Protein AF-A0A7C7VRU9-F1 (afdb_monomer_lite)

Structure (mmCIF, N/CA/C/O backbone):
data_AF-A0A7C7VRU9-F1
#
_entry.id   AF-A0A7C7VRU9-F1
#
loop_
_atom_site.group_PDB
_atom_site.id
_atom_site.type_symbol
_atom_site.label_atom_id
_atom_site.label_alt_id
_atom_site.label_comp_id
_atom_site.label_asym_id
_atom_site.label_entity_id
_atom_site.label_seq_id
_atom_site.pdbx_PDB_ins_code
_atom_site.Cartn_x
_atom_site.Cartn_y
_atom_site.Cartn_z
_atom_site.occupancy
_atom_site.B_iso_or_equiv
_atom_site.auth_seq_id
_atom_site.auth_comp_id
_atom_site.auth_asym_id
_atom_site.auth_atom_id
_atom_site.pdbx_PDB_model_num
ATOM 1 N N . MET A 1 1 ? 1.997 -16.469 -6.033 1.00 43.03 1 MET A N 1
ATOM 2 C CA . MET A 1 1 ? 1.127 -15.786 -5.042 1.00 43.03 1 MET A CA 1
ATOM 3 C C . MET A 1 1 ? 0.640 -16.697 -3.895 1.00 43.03 1 MET A C 1
ATOM 5 O O . MET A 1 1 ? -0.296 -16.338 -3.197 1.00 43.03 1 MET A O 1
ATOM 9 N N . VAL A 1 2 ? 1.304 -17.831 -3.609 1.00 40.41 2 VAL A N 1
ATOM 10 C CA . VAL A 1 2 ? 0.955 -18.691 -2.451 1.00 40.41 2 VAL A CA 1
ATOM 11 C C . VAL A 1 2 ? 1.493 -18.125 -1.126 1.00 40.41 2 VAL A C 1
ATOM 13 O O . VAL A 1 2 ? 0.815 -18.224 -0.110 1.00 40.41 2 VAL A O 1
ATOM 16 N N . LEU A 1 3 ? 2.670 -17.485 -1.147 1.00 40.22 3 LEU A N 1
ATOM 17 C CA . LEU A 1 3 ? 3.374 -17.035 0.063 1.00 40.22 3 LEU A CA 1
ATOM 18 C C . LEU A 1 3 ? 2.806 -15.748 0.689 1.00 40.22 3 LEU A C 1
ATOM 20 O O . LEU A 1 3 ? 2.708 -15.676 1.908 1.00 40.22 3 LEU A O 1
ATOM 24 N N . ILE A 1 4 ? 2.384 -14.762 -0.115 1.00 52.53 4 ILE A N 1
ATOM 25 C CA . ILE A 1 4 ? 1.829 -13.495 0.405 1.00 52.53 4 ILE A CA 1
ATOM 26 C C . ILE A 1 4 ? 0.311 -13.602 0.614 1.00 52.53 4 ILE A C 1
ATOM 28 O O . ILE A 1 4 ? -0.182 -13.222 1.668 1.00 52.53 4 ILE A O 1
ATOM 32 N N . GLY A 1 5 ? -0.433 -14.189 -0.332 1.00 51.94 5 GLY A N 1
ATOM 33 C CA . GLY A 1 5 ? -1.902 -14.201 -0.297 1.00 51.94 5 GLY A CA 1
ATOM 34 C C . GLY A 1 5 ? -2.500 -14.983 0.877 1.00 51.94 5 GLY A C 1
ATOM 35 O O . GLY A 1 5 ? -3.316 -14.442 1.613 1.00 51.94 5 GLY A O 1
ATOM 36 N N . LYS A 1 6 ? -2.068 -16.233 1.103 1.00 54.09 6 LYS A N 1
ATOM 37 C CA . LYS A 1 6 ? -2.674 -17.096 2.139 1.00 54.09 6 LYS A CA 1
ATOM 38 C C . LYS A 1 6 ? -2.261 -16.713 3.564 1.00 54.09 6 LYS A C 1
ATOM 40 O O . LYS A 1 6 ? -3.074 -16.781 4.483 1.00 54.09 6 LYS A O 1
ATOM 45 N N . GLY A 1 7 ? -1.004 -16.303 3.747 1.00 55.75 7 GLY A N 1
ATOM 46 C CA . GLY A 1 7 ? -0.493 -15.842 5.040 1.00 55.75 7 GLY A CA 1
ATOM 47 C C . GLY A 1 7 ? -1.096 -14.499 5.450 1.00 55.75 7 GLY A C 1
ATOM 48 O O . GLY A 1 7 ? -1.554 -14.356 6.584 1.00 55.75 7 GLY A O 1
ATOM 49 N N . ALA A 1 8 ? -1.168 -13.544 4.514 1.00 59.84 8 ALA A N 1
ATOM 50 C CA . ALA A 1 8 ? -1.798 -12.251 4.758 1.00 59.84 8 ALA A CA 1
ATOM 51 C C . ALA A 1 8 ? -3.292 -12.406 5.050 1.00 59.84 8 ALA A C 1
ATOM 53 O O . ALA A 1 8 ? -3.761 -11.842 6.029 1.00 59.84 8 ALA A O 1
ATOM 54 N N . GLU A 1 9 ? -4.024 -13.235 4.298 1.00 64.38 9 GLU A N 1
ATOM 55 C CA . GLU A 1 9 ? -5.459 -13.440 4.526 1.00 64.38 9 GLU A CA 1
ATOM 56 C C . GLU A 1 9 ? -5.757 -13.955 5.947 1.00 64.38 9 GLU A C 1
ATOM 58 O O . GLU A 1 9 ? -6.651 -13.446 6.625 1.00 64.38 9 GLU A O 1
ATOM 63 N N . ALA A 1 10 ? -4.986 -14.930 6.442 1.00 68.00 10 ALA A N 1
ATOM 64 C CA . ALA A 1 10 ? -5.165 -15.461 7.794 1.00 68.00 10 ALA A CA 1
ATOM 65 C C . ALA A 1 10 ? -4.882 -14.406 8.880 1.00 68.00 10 ALA A C 1
ATOM 67 O O . ALA A 1 10 ? -5.615 -14.318 9.872 1.00 68.00 10 ALA A O 1
ATOM 68 N N . VAL A 1 11 ? -3.841 -13.589 8.692 1.00 68.38 11 VAL A N 1
ATOM 69 C CA . VAL A 1 11 ? -3.480 -12.498 9.611 1.00 68.38 11 VAL A CA 1
ATOM 70 C C . VAL A 1 11 ? -4.530 -11.388 9.575 1.00 68.38 11 VAL A C 1
ATOM 72 O O . VAL A 1 11 ? -5.006 -10.968 10.631 1.00 68.38 11 VAL A O 1
ATOM 75 N N . THR A 1 12 ? -4.957 -10.968 8.385 1.00 67.44 12 THR A N 1
ATOM 76 C CA . THR A 1 12 ? -5.996 -9.954 8.185 1.00 67.44 12 THR A CA 1
ATOM 77 C C . THR A 1 12 ? -7.319 -10.397 8.801 1.00 67.44 12 THR A C 1
ATOM 79 O O . THR A 1 12 ? -7.925 -9.636 9.552 1.00 67.44 12 THR A O 1
ATOM 82 N N . ARG A 1 13 ? -7.733 -11.654 8.598 1.00 72.88 13 ARG A N 1
ATOM 83 C CA . ARG A 1 13 ? -8.958 -12.210 9.194 1.00 72.88 13 ARG A CA 1
ATOM 84 C C . ARG A 1 13 ? -8.913 -12.189 10.723 1.00 72.88 13 ARG A C 1
ATOM 86 O O . ARG A 1 13 ? -9.888 -11.795 11.362 1.00 72.88 13 ARG A O 1
ATOM 93 N N . ARG A 1 14 ? -7.782 -12.577 11.326 1.00 76.19 14 ARG A N 1
ATOM 94 C CA . ARG A 1 14 ? -7.594 -12.512 12.788 1.00 76.19 14 ARG A CA 1
ATOM 95 C C . ARG A 1 14 ? -7.653 -11.077 13.303 1.00 76.19 14 ARG A C 1
ATOM 97 O O . ARG A 1 14 ? -8.325 -10.827 14.301 1.00 76.19 14 ARG A O 1
ATOM 104 N N . GLN A 1 15 ? -6.984 -10.139 12.633 1.00 73.62 15 GLN A N 1
ATOM 105 C CA . GLN A 1 15 ? -7.025 -8.731 13.029 1.00 73.62 15 GLN A CA 1
ATOM 106 C C . GLN A 1 15 ? -8.435 -8.141 12.909 1.00 73.62 15 GLN A C 1
ATOM 108 O O . GLN A 1 15 ? -8.871 -7.444 13.821 1.00 73.62 15 GLN A O 1
ATOM 113 N N . TYR A 1 16 ? -9.176 -8.481 11.853 1.00 74.62 16 TYR A N 1
ATOM 114 C CA . TYR A 1 16 ? -10.543 -8.008 11.636 1.00 74.62 16 TYR A CA 1
ATOM 115 C C . TYR A 1 16 ? -11.521 -8.504 12.713 1.00 74.62 16 TYR A C 1
ATOM 117 O O . TYR A 1 16 ? -12.339 -7.735 13.221 1.00 74.62 16 TYR A O 1
ATOM 125 N N . LEU A 1 17 ? -11.417 -9.778 13.113 1.00 80.06 17 LEU A N 1
ATOM 126 C CA . LEU A 1 17 ? -12.222 -10.340 14.205 1.00 80.06 17 LEU A CA 1
ATOM 127 C C . LEU A 1 17 ? -11.911 -9.670 15.548 1.00 80.06 17 LEU A C 1
ATOM 129 O O . LEU A 1 17 ? -12.830 -9.321 16.288 1.00 80.06 17 LEU A O 1
ATOM 133 N N . THR A 1 18 ? -10.628 -9.459 15.850 1.00 82.19 18 THR A N 1
ATOM 134 C CA . THR A 1 18 ? -10.196 -8.755 17.065 1.00 82.19 18 THR A CA 1
ATOM 135 C C . THR A 1 18 ? -10.702 -7.316 17.081 1.00 82.19 18 THR A C 1
ATOM 137 O O . THR A 1 18 ? -11.241 -6.873 18.094 1.00 82.19 18 THR A O 1
ATOM 140 N N . LEU A 1 19 ? -10.593 -6.604 15.955 1.00 83.00 19 LEU A N 1
ATOM 141 C CA . LEU A 1 19 ? -11.093 -5.239 15.824 1.00 83.00 19 LEU A CA 1
ATOM 142 C C . LEU A 1 19 ? -12.615 -5.184 16.002 1.00 83.00 19 LEU A C 1
ATOM 144 O O . LEU A 1 19 ? -13.085 -4.378 16.791 1.00 83.00 19 LEU A O 1
ATOM 148 N N . SER A 1 20 ? -13.368 -6.094 15.368 1.00 82.31 20 SER A N 1
ATOM 149 C CA . SER A 1 20 ? -14.833 -6.172 15.510 1.00 82.31 20 SER A CA 1
ATOM 150 C C . SER A 1 20 ? -15.263 -6.350 16.974 1.00 82.31 20 SER A C 1
ATOM 152 O O . SER A 1 20 ? -16.180 -5.677 17.436 1.00 82.31 20 SER A O 1
ATOM 154 N N . ARG A 1 21 ? -14.584 -7.232 17.725 1.00 85.88 21 ARG A N 1
ATOM 155 C CA . ARG A 1 21 ? -14.871 -7.460 19.154 1.00 85.88 21 ARG A CA 1
ATOM 156 C C . ARG A 1 21 ? -14.541 -6.238 20.010 1.00 85.88 21 ARG A C 1
ATOM 158 O O . ARG A 1 21 ? -15.320 -5.887 20.890 1.00 85.88 21 ARG A O 1
ATOM 165 N N . LEU A 1 22 ? -13.410 -5.583 19.744 1.00 85.81 22 LEU A N 1
ATOM 166 C CA . LEU A 1 22 ? -13.027 -4.357 20.445 1.00 85.81 22 LEU A CA 1
ATOM 167 C C . LEU A 1 22 ? -13.984 -3.199 20.129 1.00 85.81 22 LEU A C 1
ATOM 169 O O . LEU A 1 22 ? -14.326 -2.458 21.043 1.00 85.81 22 LEU A O 1
ATOM 173 N N . SER A 1 23 ? -14.453 -3.069 18.882 1.00 84.69 23 SER A N 1
ATOM 174 C CA . SER A 1 23 ? -15.465 -2.080 18.488 1.00 84.69 23 SER A CA 1
ATOM 175 C C . SER A 1 23 ? -16.787 -2.292 19.218 1.00 84.69 23 SER A C 1
ATOM 177 O O . SER A 1 23 ? -17.360 -1.319 19.696 1.00 84.69 23 SER A O 1
ATOM 179 N N . ALA A 1 24 ? -17.251 -3.541 19.333 1.00 87.69 24 ALA A N 1
ATOM 180 C CA . ALA A 1 24 ? -18.468 -3.866 20.076 1.00 87.69 24 ALA A CA 1
ATOM 181 C C . ALA A 1 24 ? -18.321 -3.502 21.560 1.00 87.69 24 ALA A C 1
ATOM 183 O O . ALA A 1 24 ? -19.103 -2.715 22.078 1.00 87.69 24 ALA A O 1
ATOM 184 N N . HIS A 1 25 ? -17.243 -3.954 22.209 1.00 86.19 25 HIS A N 1
ATOM 185 C CA . HIS A 1 25 ? -16.979 -3.615 23.610 1.00 86.19 25 HIS A CA 1
ATOM 186 C C . HIS A 1 25 ? -16.851 -2.100 23.832 1.00 86.19 25 HIS A C 1
ATOM 188 O O . HIS A 1 25 ? -17.295 -1.567 24.849 1.00 86.19 25 HIS A O 1
ATOM 194 N N . PHE A 1 26 ? -16.220 -1.382 22.902 1.00 84.69 26 PHE A N 1
ATOM 195 C CA . PHE A 1 26 ? -16.117 0.072 22.964 1.00 84.69 26 PHE A CA 1
ATOM 196 C C . PHE A 1 26 ? -17.490 0.747 22.827 1.00 84.69 26 PHE A C 1
ATOM 198 O O . PHE A 1 26 ? -17.792 1.654 23.599 1.00 84.69 26 PHE A O 1
ATOM 205 N N . LEU A 1 27 ? -18.340 0.278 21.908 1.00 87.31 27 LEU A N 1
ATOM 206 C CA . LEU A 1 27 ? -19.708 0.771 21.747 1.00 87.31 27 LEU A CA 1
ATOM 207 C C . LEU A 1 27 ? -20.541 0.542 23.015 1.00 87.31 27 LEU A C 1
ATOM 209 O O . LEU A 1 27 ? -21.171 1.485 23.491 1.00 87.31 27 LEU A O 1
ATOM 213 N N . ASP A 1 28 ? -20.475 -0.654 23.601 1.00 87.88 28 ASP A N 1
ATOM 214 C CA . ASP A 1 28 ? -21.168 -0.983 24.853 1.00 87.88 28 ASP A CA 1
ATOM 215 C C . ASP A 1 28 ? -20.699 -0.072 25.998 1.00 87.88 28 ASP A C 1
ATOM 217 O O . ASP A 1 28 ? -21.498 0.456 26.774 1.00 87.88 28 ASP A O 1
ATOM 221 N N . THR A 1 29 ? -19.388 0.189 26.059 1.00 82.81 29 THR A N 1
ATOM 222 C CA . THR A 1 29 ? -18.795 1.105 27.042 1.00 82.81 29 THR A CA 1
ATOM 223 C C . THR A 1 29 ? -19.330 2.530 26.870 1.00 82.81 29 THR A C 1
ATOM 225 O O . THR A 1 29 ? -19.691 3.167 27.860 1.00 82.81 29 THR A O 1
ATOM 228 N N . LEU A 1 30 ? -19.428 3.031 25.631 1.00 84.06 30 LEU A N 1
ATOM 229 C CA . LEU A 1 30 ? -19.987 4.356 25.341 1.00 84.06 30 LEU A CA 1
ATOM 230 C C . LEU A 1 30 ? -21.473 4.450 25.701 1.00 84.06 30 LEU A C 1
ATOM 232 O O . LEU A 1 30 ? -21.900 5.456 26.266 1.00 84.06 30 LEU A O 1
ATOM 236 N N . GLN A 1 31 ? -22.253 3.408 25.414 1.00 88.12 31 GLN A N 1
ATOM 237 C CA . GLN A 1 31 ? -23.676 3.354 25.755 1.00 88.12 31 GLN A CA 1
ATOM 238 C C . GLN A 1 31 ? -23.903 3.326 27.278 1.00 88.12 31 GLN A C 1
ATOM 240 O O . GLN A 1 31 ? -24.856 3.929 27.771 1.00 88.12 31 GLN A O 1
ATOM 245 N N . GLY A 1 32 ? -22.999 2.700 28.040 1.00 88.19 32 GLY A N 1
ATOM 246 C CA . GLY A 1 32 ? -23.049 2.636 29.506 1.00 88.19 32 GLY A CA 1
ATOM 247 C C . GLY A 1 32 ? -22.612 3.910 30.245 1.00 88.19 32 GLY A C 1
ATOM 248 O O . GLY A 1 32 ? -22.837 4.018 31.454 1.00 88.19 32 GLY A O 1
ATOM 249 N N . LEU A 1 33 ? -22.021 4.898 29.559 1.00 86.69 33 LEU A N 1
ATOM 250 C CA . LEU A 1 33 ? -21.491 6.125 30.178 1.00 86.69 33 LEU A CA 1
ATOM 251 C C . LEU A 1 33 ? -22.542 6.914 30.960 1.00 86.69 33 LEU A C 1
ATOM 253 O O . LEU A 1 33 ? -22.268 7.401 32.060 1.00 86.69 33 LEU A O 1
ATOM 257 N N . THR A 1 34 ? -23.746 7.034 30.403 1.00 88.50 34 THR A N 1
ATOM 258 C CA . THR A 1 34 ? -24.856 7.741 31.050 1.00 88.50 34 THR A CA 1
ATOM 259 C C . THR A 1 34 ? -25.225 7.066 32.370 1.00 88.50 34 THR A C 1
ATOM 261 O O . THR A 1 34 ? -25.360 7.741 33.389 1.00 88.50 34 THR A O 1
ATOM 264 N N . THR A 1 35 ? -25.292 5.732 32.388 1.00 89.69 35 THR A N 1
ATOM 265 C CA . THR A 1 35 ? -25.565 4.935 33.592 1.00 89.69 35 THR A CA 1
ATOM 266 C C . THR A 1 35 ? -24.459 5.091 34.634 1.00 89.69 35 THR A C 1
ATOM 268 O O . THR A 1 35 ? -24.743 5.333 35.805 1.00 89.69 35 THR A O 1
ATOM 271 N N . LEU A 1 36 ? -23.189 5.039 34.220 1.00 88.25 36 LEU A N 1
ATOM 272 C CA . LEU A 1 36 ? -22.044 5.254 35.115 1.00 88.25 36 LEU A CA 1
ATOM 273 C C . LEU A 1 36 ? -22.059 6.647 35.754 1.00 88.25 36 LEU A C 1
ATOM 275 O O . LEU A 1 36 ? -21.694 6.794 36.922 1.00 88.25 36 LEU A O 1
ATOM 279 N N . LYS A 1 37 ? -22.494 7.663 35.000 1.00 86.50 37 LYS A N 1
ATOM 280 C CA . LYS A 1 37 ? -22.653 9.034 35.493 1.00 86.50 37 LYS A CA 1
ATOM 281 C C . LYS A 1 37 ? -23.784 9.147 36.508 1.00 86.50 37 LYS A C 1
ATOM 283 O O . LYS A 1 37 ? -23.584 9.763 37.550 1.00 86.50 37 LYS A O 1
ATOM 288 N N . LEU A 1 38 ? -24.929 8.518 36.240 1.00 91.50 38 LEU A N 1
ATOM 289 C CA . LEU A 1 38 ? -26.065 8.478 37.167 1.00 91.50 38 LEU A 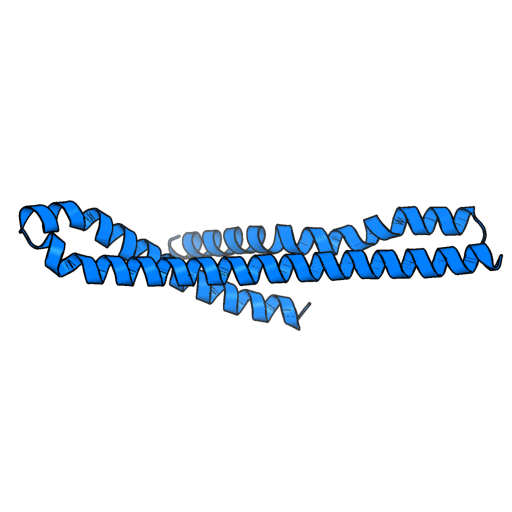CA 1
ATOM 290 C C . LEU A 1 38 ? -25.718 7.769 38.485 1.00 91.50 38 LEU A C 1
ATOM 292 O O . LEU A 1 38 ? -26.151 8.208 39.544 1.00 91.50 38 LEU A O 1
ATOM 296 N N . LEU A 1 39 ? -24.897 6.716 38.433 1.00 91.00 39 LEU A N 1
ATOM 297 C CA . LEU A 1 39 ? -24.452 5.962 39.611 1.00 91.00 39 LEU A CA 1
ATOM 298 C C . LEU A 1 39 ? -23.229 6.573 40.323 1.00 91.00 39 LEU A C 1
ATOM 300 O O . LEU A 1 39 ? -22.731 5.990 41.284 1.00 91.00 39 LEU A O 1
ATOM 304 N N . GLY A 1 40 ? -22.705 7.713 39.854 1.00 88.19 40 GLY A N 1
ATOM 305 C CA . GLY A 1 40 ? -21.537 8.372 40.452 1.00 88.19 40 GLY A CA 1
ATOM 306 C C . GLY A 1 40 ? -20.210 7.612 40.295 1.00 88.19 40 GLY A C 1
ATOM 307 O O . GLY A 1 40 ? -19.244 7.928 40.983 1.00 88.19 40 GLY A O 1
ATOM 308 N N . ARG A 1 41 ? -20.133 6.627 39.389 1.00 86.56 41 ARG A N 1
ATOM 309 C CA . ARG A 1 41 ? -18.971 5.733 39.189 1.00 86.56 41 ARG A CA 1
ATOM 310 C C . ARG A 1 41 ? -18.075 6.116 38.013 1.00 86.56 41 ARG A C 1
ATOM 312 O O . ARG A 1 41 ? -17.154 5.385 37.668 1.00 86.56 41 ARG A O 1
ATOM 319 N N . SER A 1 42 ? -18.316 7.267 37.388 1.00 83.06 42 SER A N 1
ATOM 320 C CA . SER A 1 42 ? -17.586 7.699 36.187 1.00 83.06 42 SER A CA 1
ATOM 321 C C . SER A 1 42 ? -16.068 7.775 36.362 1.00 83.06 42 SER A C 1
ATOM 323 O O . SER A 1 42 ? -15.349 7.447 35.425 1.00 83.06 42 SER A O 1
ATOM 325 N N . LYS A 1 43 ? -15.575 8.207 37.532 1.00 83.19 43 LYS A N 1
ATOM 326 C CA . LYS A 1 43 ? -14.129 8.293 37.802 1.00 83.19 43 LYS A CA 1
ATOM 327 C C . LYS A 1 43 ? -13.509 6.912 37.998 1.00 83.19 43 LYS A C 1
ATOM 329 O O . LYS A 1 43 ? -12.503 6.623 37.368 1.00 83.19 43 LYS A O 1
ATOM 334 N N . ASP A 1 44 ? -14.165 6.056 38.779 1.00 81.94 44 ASP A N 1
ATOM 3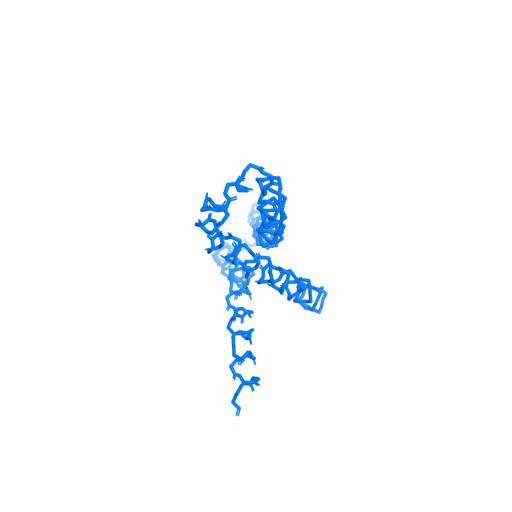35 C CA . ASP A 1 44 ? -13.724 4.678 39.041 1.00 81.94 44 ASP A CA 1
ATOM 336 C C . ASP A 1 44 ? -13.623 3.847 37.750 1.00 81.94 44 ASP A C 1
ATOM 338 O O . ASP A 1 44 ? -12.799 2.945 37.646 1.00 81.94 44 ASP A O 1
ATOM 342 N N . TYR A 1 45 ? -14.455 4.158 36.750 1.00 85.00 45 TYR A N 1
ATOM 343 C CA . TYR A 1 45 ? -14.476 3.455 35.464 1.00 85.00 45 TYR A CA 1
ATOM 344 C C . TYR A 1 45 ? -13.594 4.094 34.377 1.00 85.00 45 TYR A C 1
ATOM 346 O O . TYR A 1 45 ? -13.420 3.504 33.309 1.00 85.00 45 TYR A O 1
ATOM 354 N N . ALA A 1 46 ? -13.029 5.284 34.614 1.00 85.50 46 ALA A N 1
ATOM 355 C CA . ALA A 1 46 ? -12.268 6.033 33.611 1.00 85.50 46 ALA A CA 1
ATOM 356 C C . ALA A 1 46 ? -11.030 5.264 33.119 1.00 85.50 46 ALA A C 1
ATOM 358 O O . ALA A 1 46 ? -10.768 5.230 31.914 1.00 85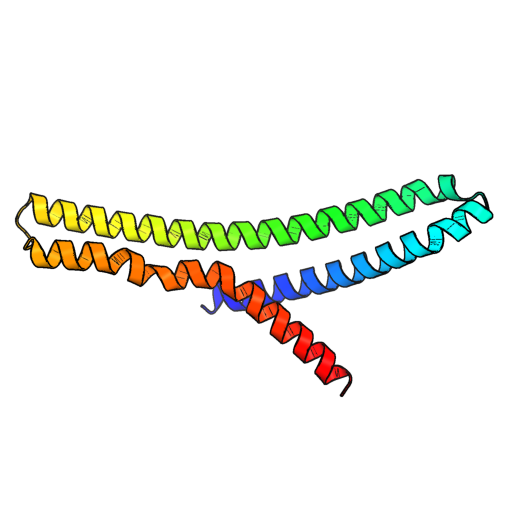.50 46 ALA A O 1
ATOM 359 N N . ASP A 1 47 ? -10.329 4.578 34.024 1.00 87.81 47 ASP A N 1
ATOM 360 C CA . ASP A 1 47 ? -9.149 3.772 33.690 1.00 87.81 47 ASP A CA 1
ATOM 361 C C . ASP A 1 47 ? -9.505 2.594 32.774 1.00 87.81 47 ASP A C 1
ATOM 363 O O . ASP A 1 47 ? -8.790 2.299 31.815 1.00 87.81 47 ASP A O 1
ATOM 367 N N . THR A 1 48 ? -10.668 1.972 32.998 1.00 85.69 48 THR A N 1
ATOM 368 C CA . THR A 1 48 ? -11.169 0.887 32.139 1.00 85.69 48 THR A CA 1
ATOM 369 C C . THR A 1 48 ? -11.475 1.403 30.731 1.00 85.69 48 THR A C 1
ATOM 371 O O . THR A 1 48 ? -11.119 0.765 29.738 1.00 85.69 48 THR A O 1
ATOM 374 N N . ILE A 1 49 ? -12.084 2.589 30.613 1.00 84.25 49 ILE A N 1
ATOM 375 C CA . ILE A 1 49 ? -12.362 3.226 29.315 1.00 84.25 49 ILE A CA 1
ATOM 376 C C . ILE A 1 49 ? -11.058 3.548 28.583 1.00 84.25 49 ILE A C 1
ATOM 378 O O . ILE A 1 49 ? -10.948 3.290 27.379 1.00 84.25 49 ILE A O 1
ATOM 382 N N . ALA A 1 50 ? -10.070 4.092 29.295 1.00 87.62 50 ALA A N 1
ATOM 383 C CA . ALA A 1 50 ? -8.760 4.401 28.739 1.00 87.62 50 ALA A CA 1
ATOM 384 C C . ALA A 1 50 ? -8.072 3.133 28.209 1.00 87.62 50 ALA A C 1
ATOM 386 O O . ALA A 1 50 ? -7.585 3.123 27.076 1.00 87.62 50 ALA A O 1
ATOM 387 N N . GLU A 1 51 ? -8.111 2.037 28.969 1.00 89.06 51 GLU A N 1
ATOM 388 C CA . GLU A 1 51 ? -7.527 0.760 28.565 1.00 89.06 51 GLU A CA 1
ATOM 389 C C . GLU A 1 51 ? -8.207 0.176 27.314 1.00 89.06 51 GLU A C 1
ATOM 391 O O . GLU A 1 51 ? -7.532 -0.215 26.354 1.00 89.06 51 GLU A O 1
ATOM 396 N N . VAL A 1 52 ? -9.546 0.145 27.280 1.00 86.38 52 VAL A N 1
ATOM 397 C CA . VAL A 1 52 ? -10.322 -0.330 26.119 1.00 86.38 52 VAL A CA 1
ATOM 398 C C . VAL A 1 52 ? -10.007 0.510 24.882 1.00 86.38 52 VAL A C 1
ATOM 400 O O . VAL A 1 52 ? -9.727 -0.047 23.816 1.00 86.38 52 VAL A O 1
ATOM 403 N N . SER A 1 53 ? -9.994 1.836 25.030 1.00 87.38 53 SER A N 1
ATOM 404 C CA . SER A 1 53 ? -9.701 2.777 23.945 1.00 87.38 53 SER A CA 1
ATOM 405 C C . SER A 1 53 ? -8.287 2.587 23.399 1.00 87.38 53 SER A C 1
ATOM 407 O O . SER A 1 53 ? -8.077 2.574 22.187 1.00 87.38 53 SER A O 1
ATOM 409 N N . ASP A 1 54 ? -7.305 2.373 24.274 1.00 91.25 54 ASP A N 1
ATOM 410 C CA . ASP A 1 54 ? -5.918 2.173 23.867 1.00 91.25 54 ASP A CA 1
ATOM 411 C C . ASP A 1 54 ? -5.691 0.800 23.209 1.00 91.25 54 ASP A C 1
ATOM 413 O O . ASP A 1 54 ? -4.957 0.688 22.222 1.00 91.25 54 ASP A O 1
ATOM 417 N N . ARG A 1 55 ? -6.381 -0.255 23.671 1.00 88.44 55 ARG A N 1
ATOM 418 C CA . ARG A 1 55 ? -6.428 -1.550 22.965 1.00 88.44 55 ARG A CA 1
ATOM 419 C C . ARG A 1 55 ? -7.025 -1.399 21.563 1.00 88.44 55 ARG A C 1
ATOM 421 O O . ARG A 1 55 ? -6.429 -1.898 20.607 1.00 88.44 55 ARG A O 1
ATOM 428 N N . TYR A 1 56 ? -8.132 -0.669 21.422 1.00 85.44 56 TYR A N 1
ATOM 429 C CA . TYR A 1 56 ? -8.750 -0.380 20.125 1.00 85.44 56 TYR A CA 1
ATOM 430 C C . TYR A 1 56 ? -7.820 0.419 19.196 1.00 85.44 56 TYR A C 1
ATOM 432 O O . TYR A 1 56 ? -7.627 0.056 18.030 1.00 85.44 56 TYR A O 1
ATOM 440 N N . ARG A 1 57 ? -7.166 1.459 19.725 1.00 90.06 57 ARG A N 1
ATOM 441 C CA . ARG A 1 57 ? -6.189 2.283 19.002 1.00 90.06 57 ARG A CA 1
ATOM 442 C C . ARG A 1 57 ? -5.013 1.450 18.494 1.00 90.06 57 ARG A C 1
ATOM 444 O O . ARG A 1 57 ? -4.665 1.539 17.317 1.00 90.06 57 ARG A O 1
ATOM 451 N N . ARG A 1 58 ? -4.408 0.619 19.352 1.00 90.88 58 ARG A N 1
ATOM 452 C CA . ARG A 1 58 ? -3.297 -0.270 18.967 1.00 90.88 58 ARG A CA 1
ATOM 453 C C . ARG A 1 58 ? -3.710 -1.278 17.899 1.00 90.88 58 ARG A C 1
ATOM 455 O O . ARG A 1 58 ? -2.957 -1.469 16.946 1.00 90.88 58 ARG A O 1
ATOM 462 N N . ALA A 1 59 ? -4.887 -1.890 18.036 1.00 85.75 59 ALA A N 1
ATOM 463 C CA . ALA A 1 59 ? -5.403 -2.839 17.052 1.00 85.75 59 ALA A CA 1
ATOM 464 C C . ALA A 1 59 ? -5.599 -2.171 15.681 1.00 85.75 59 ALA A C 1
ATOM 466 O O . ALA A 1 59 ? -5.091 -2.669 14.678 1.00 85.75 59 ALA A O 1
ATOM 467 N N . THR A 1 60 ? -6.241 -1.000 15.655 1.00 84.94 60 THR A N 1
ATOM 468 C CA . THR A 1 60 ? -6.461 -0.213 14.431 1.00 84.94 60 THR A CA 1
ATOM 469 C C . THR A 1 60 ? -5.142 0.183 13.764 1.00 84.94 60 THR A C 1
ATOM 471 O O . THR A 1 60 ? -4.948 -0.055 12.573 1.00 84.94 60 THR A O 1
ATOM 474 N N . LEU A 1 61 ? -4.191 0.735 14.527 1.00 90.25 61 LEU A N 1
ATOM 475 C CA . LEU A 1 61 ? -2.880 1.119 13.994 1.00 90.25 61 LEU A CA 1
ATOM 476 C C . LEU A 1 61 ? -2.080 -0.086 13.480 1.00 90.25 61 LEU A C 1
ATOM 478 O O . LEU A 1 61 ? -1.330 0.050 12.516 1.00 90.25 61 LEU A O 1
ATOM 482 N N . GLY A 1 62 ? -2.238 -1.262 14.094 1.00 85.25 62 GLY A N 1
ATOM 483 C CA . GLY A 1 62 ? -1.633 -2.507 13.621 1.00 85.25 62 GLY A CA 1
ATOM 484 C C . GLY A 1 62 ? -2.136 -2.923 12.237 1.00 85.25 62 GLY A C 1
ATOM 485 O O . GLY A 1 62 ? -1.322 -3.264 11.378 1.00 85.25 62 GLY A O 1
ATOM 486 N N . VAL A 1 63 ? -3.450 -2.831 12.004 1.00 80.56 63 VAL A N 1
ATOM 487 C CA . VAL A 1 63 ? -4.065 -3.089 10.689 1.00 80.56 63 VAL A CA 1
ATOM 488 C C . VAL A 1 63 ? -3.557 -2.090 9.654 1.00 80.56 63 VAL A C 1
ATOM 490 O O . VAL A 1 63 ? -3.070 -2.492 8.600 1.00 80.56 63 VAL A O 1
ATOM 493 N N . LEU A 1 64 ? -3.598 -0.790 9.972 1.00 84.12 64 LEU A N 1
ATOM 494 C CA . LEU A 1 64 ? -3.144 0.260 9.057 1.00 84.12 64 LEU A CA 1
ATOM 495 C C . LEU A 1 64 ? -1.675 0.076 8.662 1.00 84.12 64 LEU A C 1
ATOM 497 O O . LEU A 1 64 ? -1.347 0.168 7.482 1.00 84.12 64 LEU A O 1
ATOM 501 N N . ARG A 1 65 ? -0.794 -0.242 9.620 1.00 86.06 65 ARG A N 1
ATOM 502 C CA . ARG A 1 65 ? 0.624 -0.522 9.340 1.00 86.06 65 ARG A CA 1
ATOM 503 C C . ARG A 1 65 ? 0.800 -1.668 8.352 1.00 86.06 65 ARG A C 1
ATOM 505 O O . ARG A 1 65 ? 1.585 -1.532 7.420 1.00 86.06 65 ARG A O 1
ATOM 512 N N . LEU A 1 66 ? 0.082 -2.775 8.542 1.00 80.88 66 LEU A N 1
ATOM 513 C CA . LEU A 1 66 ? 0.173 -3.932 7.652 1.00 80.88 66 LEU A CA 1
ATOM 514 C C . LEU A 1 66 ? -0.303 -3.589 6.234 1.00 80.88 66 LEU A C 1
ATOM 516 O O . LEU A 1 66 ? 0.387 -3.903 5.263 1.00 80.88 66 LEU A O 1
ATOM 520 N N . THR A 1 67 ? -1.447 -2.915 6.123 1.00 77.75 67 THR A N 1
ATOM 521 C CA . THR A 1 67 ? -2.032 -2.486 4.846 1.00 77.75 67 THR A CA 1
ATOM 522 C C . THR A 1 67 ? -1.103 -1.529 4.097 1.00 77.75 67 THR A C 1
ATOM 524 O O . THR A 1 67 ? -0.763 -1.779 2.940 1.00 77.75 67 THR A O 1
ATOM 527 N N . PHE A 1 68 ? -0.620 -0.472 4.760 1.00 83.12 68 PHE A N 1
ATOM 528 C CA . PHE A 1 68 ? 0.274 0.502 4.132 1.00 83.12 68 PHE A CA 1
ATOM 529 C C . PHE A 1 68 ? 1.623 -0.099 3.751 1.00 83.12 68 PHE A C 1
ATOM 531 O O . PHE A 1 68 ? 2.105 0.172 2.657 1.00 83.12 68 PHE A O 1
ATOM 538 N N . LEU A 1 69 ? 2.223 -0.938 4.603 1.00 86.06 69 LEU A N 1
ATOM 539 C CA . LEU A 1 69 ? 3.510 -1.562 4.295 1.00 86.06 69 LEU A CA 1
ATOM 540 C C . LEU A 1 69 ? 3.403 -2.521 3.103 1.00 86.06 69 LEU A C 1
ATOM 542 O O . LEU A 1 69 ? 4.297 -2.559 2.262 1.00 86.06 69 LEU A O 1
ATOM 546 N N . SER A 1 70 ? 2.293 -3.254 3.000 1.00 80.06 70 SER A N 1
ATOM 547 C CA . SER A 1 70 ? 2.043 -4.164 1.878 1.00 80.06 70 SER A CA 1
ATOM 548 C C . SER A 1 70 ? 1.843 -3.402 0.565 1.00 80.06 70 SER A C 1
ATOM 550 O O . SER A 1 70 ? 2.452 -3.750 -0.446 1.00 80.06 70 SER A O 1
ATOM 552 N N . ALA A 1 71 ? 1.040 -2.332 0.579 1.00 82.38 71 ALA A N 1
ATOM 553 C CA . ALA A 1 71 ? 0.845 -1.474 -0.589 1.00 82.38 71 ALA A CA 1
ATOM 554 C C . ALA A 1 71 ? 2.149 -0.773 -1.002 1.00 82.38 71 ALA A C 1
ATOM 556 O O . ALA A 1 71 ? 2.509 -0.776 -2.178 1.00 82.38 71 ALA A O 1
ATOM 557 N N . PHE A 1 72 ? 2.898 -0.247 -0.030 1.00 88.06 72 PHE A N 1
ATOM 558 C CA . PHE A 1 72 ? 4.193 0.384 -0.263 1.00 88.06 72 PHE A CA 1
ATOM 559 C C . PHE A 1 72 ? 5.212 -0.591 -0.860 1.00 88.06 72 PHE A C 1
ATOM 561 O O . PHE A 1 72 ? 5.926 -0.229 -1.789 1.00 88.06 72 PHE A O 1
ATOM 568 N N . ALA A 1 73 ? 5.264 -1.836 -0.382 1.00 89.00 73 ALA A N 1
ATOM 569 C CA . ALA A 1 73 ? 6.165 -2.844 -0.932 1.00 89.00 73 ALA A CA 1
ATOM 570 C C . ALA A 1 73 ? 5.871 -3.139 -2.413 1.00 89.00 73 ALA A C 1
ATOM 572 O O . ALA A 1 73 ? 6.804 -3.243 -3.208 1.00 89.00 73 ALA A O 1
ATOM 573 N N . LEU A 1 74 ? 4.591 -3.240 -2.795 1.00 87.81 74 LEU A N 1
ATOM 574 C CA . LEU A 1 74 ? 4.184 -3.439 -4.191 1.00 87.81 74 LEU A CA 1
ATOM 575 C C . LEU A 1 74 ? 4.518 -2.224 -5.062 1.00 87.81 74 LEU A C 1
ATOM 577 O O . LEU A 1 74 ? 5.027 -2.387 -6.170 1.00 87.81 74 LEU A O 1
ATOM 581 N N . GLU A 1 75 ? 4.282 -1.021 -4.543 1.00 91.00 75 GLU A N 1
ATOM 582 C CA . GLU A 1 75 ? 4.607 0.232 -5.223 1.00 91.00 75 GLU A CA 1
ATOM 583 C C . GLU A 1 75 ? 6.118 0.371 -5.455 1.00 91.00 75 GLU A C 1
ATOM 585 O O . GLU A 1 75 ? 6.561 0.676 -6.563 1.00 91.00 75 GLU A O 1
ATOM 590 N N . LEU A 1 76 ? 6.923 0.072 -4.433 1.00 93.38 76 LEU A N 1
ATOM 591 C CA . LEU A 1 76 ? 8.379 0.097 -4.513 1.00 93.38 76 LEU A CA 1
ATOM 592 C C . LEU A 1 76 ? 8.896 -0.926 -5.532 1.00 93.38 76 LEU A C 1
ATOM 594 O O . LEU A 1 76 ? 9.733 -0.586 -6.366 1.00 93.38 76 LEU A O 1
ATOM 598 N N . LEU A 1 77 ? 8.370 -2.155 -5.511 1.00 92.62 77 LEU A N 1
ATOM 599 C CA . LEU A 1 77 ? 8.722 -3.199 -6.476 1.00 92.62 77 LEU A CA 1
ATOM 600 C C . LEU A 1 77 ? 8.421 -2.768 -7.911 1.00 92.62 77 LEU A C 1
ATOM 602 O O . LEU A 1 77 ? 9.280 -2.899 -8.782 1.00 92.62 77 LEU A O 1
ATOM 606 N N . ALA A 1 78 ? 7.226 -2.232 -8.155 1.00 92.69 78 ALA A N 1
ATOM 607 C CA . ALA A 1 78 ? 6.811 -1.774 -9.474 1.00 92.69 78 ALA A CA 1
ATOM 608 C C . ALA A 1 78 ? 7.691 -0.613 -9.969 1.00 92.69 78 ALA A C 1
ATOM 610 O O . ALA A 1 78 ? 8.131 -0.604 -11.121 1.00 92.69 78 ALA A O 1
ATOM 611 N N . THR A 1 79 ? 8.000 0.346 -9.095 1.00 94.94 79 THR A N 1
ATOM 612 C CA . THR A 1 79 ? 8.846 1.504 -9.415 1.00 94.94 79 THR A CA 1
ATOM 613 C C . THR A 1 79 ? 10.296 1.109 -9.682 1.00 94.94 79 THR A C 1
ATOM 615 O O . THR A 1 79 ? 10.837 1.496 -10.716 1.00 94.94 79 THR A O 1
ATOM 618 N N . ILE A 1 80 ? 10.912 0.292 -8.821 1.00 97.12 80 ILE A N 1
ATOM 619 C CA . ILE A 1 80 ? 12.286 -0.193 -9.027 1.00 97.12 80 ILE A CA 1
ATOM 620 C C . ILE A 1 80 ? 12.371 -1.021 -10.311 1.00 97.12 80 ILE A C 1
ATOM 622 O O . ILE A 1 80 ? 13.276 -0.813 -11.115 1.00 97.12 80 ILE A O 1
ATOM 626 N N . SER A 1 81 ? 11.412 -1.916 -10.547 1.00 96.25 81 SER A N 1
ATOM 627 C CA . SER A 1 81 ? 11.411 -2.753 -11.752 1.00 96.25 81 SER A CA 1
ATOM 628 C C . SER A 1 81 ? 11.280 -1.911 -13.026 1.00 96.25 81 SER A C 1
ATOM 630 O O . SER A 1 81 ? 12.006 -2.138 -13.991 1.00 96.25 81 SER A O 1
ATOM 632 N N . THR A 1 82 ? 10.425 -0.881 -13.015 1.00 96.69 82 THR A N 1
ATOM 633 C CA . THR A 1 82 ? 10.307 0.078 -14.129 1.00 96.69 82 THR A CA 1
ATOM 634 C C . THR A 1 82 ? 11.618 0.839 -14.350 1.00 96.69 82 THR A C 1
ATOM 636 O O . THR A 1 82 ? 12.067 0.970 -15.487 1.00 96.69 82 THR A O 1
ATOM 639 N N . ALA A 1 83 ? 12.264 1.299 -13.273 1.00 97.88 83 ALA A N 1
ATOM 640 C CA . ALA A 1 83 ? 13.536 2.013 -13.352 1.00 97.88 83 ALA A CA 1
ATOM 641 C C . ALA A 1 83 ? 14.653 1.138 -13.939 1.00 97.88 83 ALA A C 1
ATOM 643 O O . ALA A 1 83 ? 15.393 1.599 -14.804 1.00 97.88 83 ALA A O 1
ATOM 644 N N . ILE A 1 84 ? 14.742 -0.134 -13.534 1.00 98.31 84 ILE A N 1
ATOM 645 C CA . ILE A 1 84 ? 15.718 -1.086 -14.085 1.00 98.31 84 ILE A CA 1
ATOM 646 C C . ILE A 1 84 ? 15.514 -1.256 -15.595 1.00 98.31 84 ILE A C 1
ATOM 648 O O . ILE A 1 84 ? 16.485 -1.182 -16.348 1.00 98.31 84 ILE A O 1
ATOM 652 N N . VAL A 1 85 ? 14.267 -1.426 -16.053 1.00 98.00 85 VAL A N 1
ATOM 653 C CA . VAL A 1 85 ? 13.970 -1.508 -17.494 1.00 98.00 85 VAL A CA 1
ATOM 654 C C . VAL A 1 85 ? 14.394 -0.225 -18.209 1.00 98.00 85 VAL A C 1
ATOM 656 O O . VAL A 1 85 ? 15.039 -0.298 -19.253 1.00 98.00 85 VAL A O 1
ATOM 659 N N . ALA A 1 86 ? 14.082 0.943 -17.645 1.00 97.88 86 ALA A N 1
ATOM 660 C CA . ALA A 1 86 ? 14.437 2.222 -18.249 1.00 97.88 86 ALA A CA 1
ATOM 661 C C . ALA A 1 86 ? 15.957 2.407 -18.384 1.00 97.88 86 ALA A C 1
ATOM 663 O O . ALA A 1 86 ? 16.429 2.833 -19.438 1.00 97.88 86 ALA A O 1
ATOM 664 N N . VAL A 1 87 ? 16.724 2.039 -17.353 1.00 98.38 87 VAL A N 1
ATOM 665 C CA . VAL A 1 87 ? 18.193 2.103 -17.370 1.00 98.38 87 VAL A CA 1
ATOM 666 C C . VAL A 1 87 ? 18.771 1.153 -18.419 1.00 98.38 87 VAL A C 1
ATOM 668 O O . VAL A 1 87 ? 19.580 1.580 -19.238 1.00 98.38 87 VAL A O 1
ATOM 671 N N . GLU A 1 88 ? 18.331 -0.106 -18.451 1.00 98.19 88 GLU A N 1
ATOM 672 C CA . GLU A 1 88 ? 18.817 -1.097 -19.421 1.00 98.19 88 GLU A CA 1
ATOM 673 C C . GLU A 1 88 ? 18.525 -0.667 -20.868 1.00 98.19 88 GLU A C 1
ATOM 675 O O . GLU A 1 88 ? 19.398 -0.720 -21.737 1.00 98.19 88 GLU A O 1
ATOM 680 N N . VAL A 1 89 ? 17.307 -0.186 -21.133 1.00 97.94 89 VAL A N 1
ATOM 681 C CA . VAL A 1 89 ? 16.917 0.323 -22.455 1.00 97.94 89 VAL A CA 1
ATOM 682 C C . VAL A 1 89 ? 17.724 1.572 -22.824 1.00 97.94 89 VAL A C 1
ATOM 684 O O . VAL A 1 89 ? 18.205 1.675 -23.955 1.00 97.94 89 VAL A O 1
ATOM 687 N N . GLY A 1 90 ? 17.931 2.492 -21.878 1.00 97.38 90 GLY A N 1
ATOM 688 C CA . GLY A 1 90 ? 18.732 3.699 -22.077 1.00 97.38 90 GLY A CA 1
ATOM 689 C C . GLY A 1 90 ? 20.189 3.393 -22.427 1.00 97.38 90 GLY A C 1
ATOM 690 O O . GLY A 1 90 ? 20.728 3.964 -23.375 1.00 97.38 90 GLY A O 1
ATOM 691 N N . LEU A 1 91 ? 20.810 2.434 -21.735 1.00 98.31 91 LEU A N 1
ATOM 692 C CA . LEU A 1 91 ? 22.169 1.984 -22.045 1.00 98.31 91 LEU A CA 1
ATOM 693 C C . LEU A 1 91 ? 22.241 1.321 -23.426 1.00 98.31 91 LEU A C 1
ATOM 695 O O . LEU A 1 91 ? 23.154 1.602 -24.201 1.00 98.31 91 LEU A O 1
ATOM 699 N N . ARG A 1 92 ? 21.270 0.473 -23.784 1.00 97.94 92 ARG A N 1
ATOM 700 C CA . ARG A 1 92 ? 21.234 -0.148 -25.119 1.00 97.94 92 ARG A CA 1
ATOM 701 C C . ARG A 1 92 ? 21.081 0.879 -26.237 1.00 97.94 92 ARG A C 1
ATOM 703 O O . ARG A 1 92 ? 21.709 0.703 -27.278 1.00 97.94 92 ARG A O 1
ATOM 710 N N . LEU A 1 93 ? 20.301 1.940 -26.026 1.00 97.56 93 LEU A N 1
ATOM 711 C CA . LEU A 1 93 ? 20.216 3.058 -26.967 1.00 97.56 93 LEU A CA 1
ATOM 712 C C . LEU A 1 93 ? 21.543 3.805 -27.089 1.00 97.56 93 LEU A C 1
ATOM 714 O O . LEU A 1 93 ? 22.007 4.029 -28.205 1.00 97.56 93 LEU A O 1
ATOM 718 N N . LEU A 1 94 ? 22.170 4.138 -25.958 1.00 97.88 94 LEU A N 1
ATOM 719 C CA . LEU A 1 94 ? 23.442 4.863 -25.920 1.00 97.88 94 LEU A CA 1
ATOM 720 C C . LEU A 1 94 ? 24.542 4.142 -26.711 1.00 97.88 94 LEU A C 1
ATOM 722 O O . LEU A 1 94 ? 25.312 4.776 -27.424 1.00 97.88 94 LEU A O 1
ATOM 726 N N . TYR A 1 95 ? 24.590 2.812 -26.615 1.00 97.81 95 TYR A N 1
ATOM 727 C CA . TYR A 1 95 ? 25.570 1.986 -27.323 1.00 97.81 95 TYR A CA 1
ATOM 728 C C . TYR A 1 95 ? 25.102 1.499 -28.703 1.00 97.81 95 TYR A C 1
ATOM 730 O O . TYR A 1 95 ? 25.709 0.578 -29.248 1.00 97.81 95 TYR A O 1
ATOM 738 N N . ALA A 1 96 ? 24.020 2.064 -29.255 1.00 96.94 96 ALA A N 1
ATOM 739 C CA . ALA A 1 96 ? 23.438 1.674 -30.545 1.00 96.94 96 ALA A CA 1
ATOM 740 C C . ALA A 1 96 ? 23.117 0.165 -30.669 1.00 96.94 96 ALA A C 1
ATOM 742 O O . ALA A 1 96 ? 23.091 -0.399 -31.761 1.00 96.94 96 ALA A O 1
ATOM 743 N N . LYS A 1 97 ? 22.839 -0.502 -29.541 1.00 97.88 97 LYS A N 1
ATOM 744 C CA . LYS A 1 97 ? 22.468 -1.927 -29.457 1.00 97.88 97 LYS A CA 1
ATOM 745 C C . LYS A 1 97 ? 20.959 -2.160 -29.587 1.00 97.88 97 LYS A C 1
ATOM 747 O O . LYS A 1 97 ? 20.504 -3.298 -29.499 1.00 97.88 97 LYS A O 1
ATOM 752 N N . MET A 1 98 ? 20.171 -1.097 -29.741 1.00 97.31 98 MET A N 1
ATOM 753 C CA . MET A 1 98 ? 18.717 -1.152 -29.880 1.00 97.31 98 MET A CA 1
ATOM 754 C C . MET A 1 98 ? 18.221 0.020 -30.729 1.00 97.31 98 MET A C 1
ATOM 756 O O . MET A 1 98 ? 18.705 1.140 -30.586 1.00 97.31 98 MET A O 1
ATOM 760 N N . ALA A 1 99 ? 17.241 -0.230 -31.598 1.00 97.88 99 ALA A N 1
ATOM 761 C CA . ALA A 1 99 ? 16.596 0.822 -32.377 1.00 97.88 99 ALA A CA 1
ATOM 762 C C . ALA A 1 99 ? 15.718 1.717 -31.484 1.00 97.88 99 ALA A C 1
ATOM 764 O O . ALA A 1 99 ? 15.031 1.219 -30.586 1.00 97.88 99 ALA A O 1
ATOM 765 N N . PHE A 1 100 ? 15.682 3.022 -31.782 1.00 97.25 100 PHE A N 1
ATOM 766 C CA . PHE A 1 100 ? 14.880 4.005 -31.042 1.00 97.25 100 PHE A CA 1
ATOM 767 C C . PHE A 1 100 ? 13.407 3.608 -30.936 1.00 97.25 100 PHE A C 1
ATOM 769 O O . PHE A 1 100 ? 12.847 3.639 -29.847 1.00 97.25 100 PHE A O 1
ATOM 776 N N . GLN A 1 101 ? 12.794 3.174 -32.040 1.00 97.81 101 GLN A N 1
ATOM 777 C CA . GLN A 1 101 ? 11.380 2.794 -32.062 1.00 97.81 101 GLN A CA 1
ATOM 778 C C . GLN A 1 101 ? 11.070 1.663 -31.071 1.00 97.81 101 GLN A C 1
ATOM 780 O O . GLN A 1 101 ? 10.115 1.763 -30.302 1.00 97.81 101 GLN A O 1
ATOM 785 N N . SER A 1 102 ? 11.899 0.617 -31.041 1.00 97.00 102 SER A N 1
ATOM 786 C CA . SER A 1 102 ? 11.733 -0.497 -30.104 1.00 97.00 102 SER A CA 1
ATOM 787 C C . SER A 1 102 ? 11.941 -0.050 -28.659 1.00 97.00 102 SER A C 1
ATOM 789 O O . SER A 1 102 ? 11.192 -0.456 -27.776 1.00 97.00 102 SER A O 1
ATOM 791 N N . ALA A 1 103 ? 12.948 0.786 -28.405 1.00 97.50 103 ALA A N 1
ATOM 792 C CA . ALA A 1 103 ? 13.228 1.298 -27.070 1.00 97.50 103 ALA A CA 1
ATOM 793 C C . ALA A 1 103 ? 12.084 2.179 -26.548 1.00 97.50 103 ALA A C 1
ATOM 795 O O . ALA A 1 103 ? 11.614 1.987 -25.431 1.00 97.50 103 ALA A O 1
ATOM 796 N N . PHE A 1 104 ? 11.589 3.090 -27.384 1.00 97.12 104 PHE A N 1
ATOM 797 C CA . PHE A 1 104 ? 10.458 3.958 -27.079 1.00 97.12 104 PHE A CA 1
ATOM 798 C C . PHE A 1 104 ? 9.188 3.152 -26.783 1.00 97.12 104 PHE A C 1
ATOM 800 O O . PHE A 1 104 ? 8.520 3.400 -25.781 1.00 97.12 104 PHE A O 1
ATOM 807 N N . PHE A 1 105 ? 8.902 2.130 -27.595 1.00 97.62 105 PHE A N 1
ATOM 808 C CA . PHE A 1 105 ? 7.781 1.221 -27.362 1.00 97.62 105 PHE A CA 1
ATOM 809 C C . PHE A 1 105 ? 7.878 0.516 -26.001 1.00 97.62 105 PHE A C 1
ATOM 811 O O . PHE A 1 105 ? 6.912 0.504 -25.239 1.00 97.62 105 PHE A O 1
ATOM 818 N N . VAL A 1 106 ? 9.053 -0.024 -25.658 1.00 97.06 106 VAL A N 1
ATOM 819 C CA . VAL A 1 106 ? 9.271 -0.697 -24.366 1.00 97.06 106 VAL A CA 1
ATOM 820 C C . VAL A 1 106 ? 9.129 0.275 -23.192 1.00 97.06 106 VAL A C 1
ATOM 822 O O . VAL A 1 106 ? 8.523 -0.088 -22.186 1.00 97.06 106 VAL A O 1
ATOM 825 N N . LEU A 1 107 ? 9.638 1.506 -23.309 1.00 96.31 107 LEU A N 1
ATOM 826 C CA . LEU A 1 107 ? 9.533 2.518 -22.251 1.00 96.31 107 LEU A CA 1
ATOM 827 C C . LEU A 1 107 ? 8.084 2.939 -21.975 1.00 96.31 107 LEU A C 1
ATOM 829 O O . LEU A 1 107 ? 7.739 3.159 -20.817 1.00 96.31 107 LEU A O 1
ATOM 833 N N . ILE A 1 108 ? 7.235 3.009 -23.004 1.00 96.69 10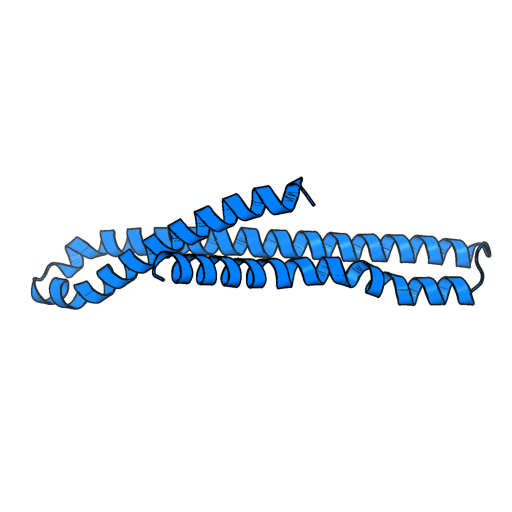8 ILE A N 1
ATOM 834 C CA . ILE A 1 108 ? 5.796 3.272 -22.838 1.00 96.69 108 ILE A CA 1
ATOM 835 C C . ILE A 1 108 ? 5.086 2.075 -22.200 1.00 96.69 108 ILE A C 1
ATOM 837 O O . ILE A 1 108 ? 4.215 2.255 -21.354 1.00 96.69 108 ILE A O 1
ATOM 841 N N . LEU A 1 109 ? 5.448 0.851 -22.593 1.00 97.00 109 LEU A N 1
ATOM 842 C CA . LEU A 1 109 ? 4.767 -0.359 -22.131 1.00 97.00 109 LEU A CA 1
ATOM 843 C C . LEU A 1 109 ? 5.168 -0.773 -20.707 1.00 97.00 109 LEU A C 1
ATOM 845 O O . LEU A 1 109 ? 4.378 -1.396 -20.000 1.00 97.00 109 LEU A O 1
ATOM 849 N N . ALA A 1 110 ? 6.388 -0.454 -20.271 1.00 95.38 110 ALA A N 1
ATOM 850 C CA . ALA A 1 110 ? 6.907 -0.902 -18.981 1.00 95.38 110 ALA A CA 1
ATOM 851 C C . ALA A 1 110 ? 6.036 -0.466 -17.779 1.00 95.38 110 ALA A C 1
ATOM 853 O O . ALA A 1 110 ? 5.707 -1.333 -16.967 1.00 95.38 110 ALA A O 1
ATOM 854 N N . PRO A 1 111 ? 5.589 0.801 -17.648 1.00 92.50 111 PRO A N 1
ATOM 855 C CA . PRO A 1 111 ? 4.673 1.200 -16.577 1.00 92.50 111 PRO A CA 1
ATOM 856 C C . PRO A 1 111 ? 3.344 0.431 -16.594 1.00 92.50 111 PRO A C 1
ATOM 858 O O . PRO A 1 111 ? 2.888 -0.011 -15.538 1.00 92.50 111 PRO A O 1
ATOM 861 N N . GLU A 1 112 ? 2.763 0.219 -17.778 1.00 94.88 112 GLU A N 1
ATOM 862 C CA . GLU A 1 112 ? 1.503 -0.519 -17.963 1.00 94.88 112 GLU A CA 1
ATOM 863 C C . GLU A 1 112 ? 1.637 -1.988 -17.549 1.00 94.88 112 GLU A C 1
ATOM 865 O O . GLU A 1 112 ? 0.756 -2.547 -16.896 1.00 94.88 112 GLU A O 1
ATOM 870 N N . PHE A 1 113 ? 2.782 -2.607 -17.844 1.00 94.94 113 PHE A N 1
ATOM 871 C CA . PHE A 1 113 ? 3.078 -3.973 -17.420 1.00 94.94 113 PHE A CA 1
ATOM 872 C C . PHE A 1 113 ? 3.09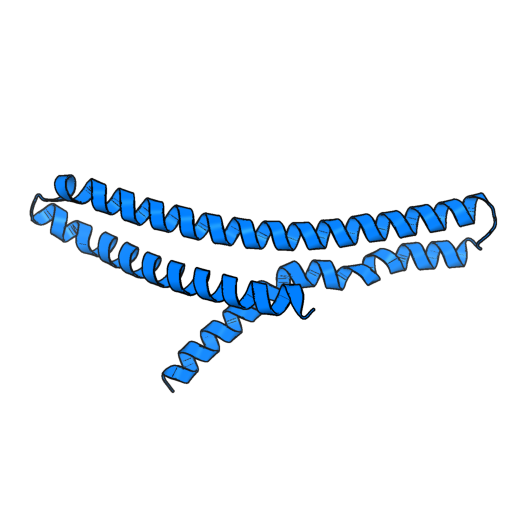2 -4.123 -15.890 1.00 94.94 113 PHE A C 1
ATOM 874 O O . PHE A 1 113 ? 2.633 -5.139 -15.362 1.00 94.94 113 PHE A O 1
ATOM 881 N N . TYR A 1 114 ? 3.582 -3.114 -15.160 1.00 93.12 114 TYR A N 1
ATOM 882 C CA . TYR A 1 114 ? 3.634 -3.142 -13.695 1.00 93.12 114 TYR A CA 1
ATOM 883 C C . TYR A 1 114 ? 2.373 -2.591 -13.008 1.00 93.12 114 TYR A C 1
ATOM 885 O O . TYR A 1 114 ? 2.226 -2.745 -11.791 1.00 93.12 114 TYR A O 1
ATOM 893 N N . LEU A 1 115 ? 1.432 -2.002 -13.751 1.00 90.81 115 LEU A N 1
ATOM 894 C CA . LEU A 1 115 ? 0.186 -1.451 -13.212 1.00 90.81 115 LEU A CA 1
ATOM 895 C C . LEU A 1 115 ? -0.649 -2.474 -12.411 1.00 90.81 115 LEU A C 1
ATOM 897 O O . LEU A 1 115 ? -1.112 -2.121 -11.321 1.00 90.81 115 LEU A O 1
ATOM 901 N N . PRO A 1 116 ? -0.807 -3.747 -12.836 1.00 87.44 116 PRO A N 1
ATOM 902 C CA . PRO A 1 116 ? -1.552 -4.740 -12.063 1.00 87.44 116 PRO A CA 1
ATOM 903 C C . PRO A 1 116 ? -0.990 -4.977 -10.656 1.00 87.44 116 PRO A C 1
ATOM 905 O O . PRO A 1 116 ? -1.763 -5.213 -9.731 1.00 87.44 116 PRO A O 1
ATOM 908 N N . PHE A 1 117 ? 0.330 -4.871 -10.459 1.00 84.06 117 PHE A N 1
ATOM 909 C CA . PHE A 1 117 ? 0.947 -5.017 -9.135 1.00 84.06 117 PHE A CA 1
ATOM 910 C C . PHE A 1 117 ? 0.564 -3.866 -8.203 1.00 84.06 117 PHE A C 1
ATOM 912 O O . PHE A 1 117 ? 0.233 -4.105 -7.041 1.00 84.06 117 PHE A O 1
ATOM 919 N N . ARG A 1 118 ? 0.538 -2.633 -8.724 1.00 84.19 118 ARG A N 1
ATOM 920 C CA . ARG A 1 118 ? 0.097 -1.445 -7.975 1.00 84.19 118 ARG A CA 1
ATOM 921 C C . ARG A 1 118 ? -1.391 -1.540 -7.626 1.00 84.19 118 ARG A C 1
ATOM 923 O O . ARG A 1 118 ? -1.791 -1.310 -6.487 1.00 84.19 118 ARG A O 1
ATOM 930 N N . LEU A 1 119 ? -2.213 -1.968 -8.588 1.00 83.56 119 LEU A N 1
ATOM 931 C CA . LEU A 1 119 ? -3.654 -2.158 -8.394 1.00 83.56 119 LEU A CA 1
ATOM 932 C C . LEU A 1 119 ? -3.983 -3.292 -7.418 1.00 83.56 119 LEU A C 1
ATOM 934 O O . LEU A 1 119 ? -4.989 -3.208 -6.713 1.00 83.56 119 LEU A O 1
ATOM 938 N N . LEU A 1 120 ? -3.152 -4.334 -7.348 1.00 77.06 120 LEU A N 1
ATOM 939 C CA . LEU A 1 120 ? -3.348 -5.440 -6.416 1.00 77.06 120 LEU A CA 1
ATOM 940 C C . LEU A 1 120 ? -3.310 -4.957 -4.961 1.00 77.06 120 LEU A C 1
ATOM 942 O O . LEU A 1 120 ? -4.169 -5.357 -4.181 1.00 77.06 120 LEU A O 1
ATOM 946 N N . GLY A 1 121 ? -2.391 -4.050 -4.614 1.00 69.12 121 GLY A N 1
ATOM 947 C CA . GLY A 1 121 ? -2.328 -3.459 -3.272 1.00 69.12 121 GLY A CA 1
ATOM 948 C C . GLY A 1 121 ? -3.615 -2.724 -2.882 1.00 69.12 121 GLY A C 1
ATOM 949 O O . GLY A 1 121 ? -4.078 -2.842 -1.752 1.00 69.12 121 GLY A O 1
ATOM 950 N N . LEU A 1 122 ? -4.239 -2.031 -3.838 1.00 65.62 122 LEU A N 1
ATOM 951 C CA . LEU A 1 122 ? -5.485 -1.290 -3.622 1.00 65.62 122 LEU A CA 1
ATOM 952 C C . LEU A 1 122 ? -6.718 -2.204 -3.562 1.00 65.62 122 LEU A C 1
ATOM 954 O O . LEU A 1 122 ? -7.599 -2.015 -2.725 1.00 65.62 122 LEU A O 1
ATOM 958 N N . ARG A 1 123 ? -6.805 -3.198 -4.454 1.00 66.50 123 ARG A N 1
ATOM 959 C CA . ARG A 1 123 ? -8.018 -4.016 -4.639 1.00 66.50 123 ARG A CA 1
ATOM 960 C C . ARG A 1 123 ? -8.085 -5.250 -3.740 1.00 66.50 123 ARG A C 1
ATOM 962 O O . ARG A 1 123 ? -9.181 -5.754 -3.507 1.00 66.50 123 ARG A O 1
ATOM 969 N N . PHE A 1 124 ? -6.956 -5.730 -3.214 1.00 66.50 124 PHE A N 1
ATOM 970 C CA . PHE A 1 124 ? -6.922 -6.922 -2.357 1.00 66.50 124 PHE A CA 1
ATOM 971 C C . PHE A 1 124 ? -7.743 -6.736 -1.071 1.00 66.50 124 PHE A C 1
ATOM 973 O O . PHE A 1 124 ? -8.506 -7.622 -0.691 1.00 66.50 124 PHE A O 1
ATOM 980 N N . HIS A 1 125 ? -7.658 -5.560 -0.442 1.00 65.06 125 HIS A N 1
ATOM 981 C CA . HIS A 1 125 ? -8.417 -5.256 0.774 1.00 65.06 125 HIS A CA 1
ATOM 982 C C . HIS A 1 125 ? -9.925 -5.143 0.515 1.00 65.06 125 HIS A C 1
ATOM 984 O O . HIS A 1 125 ? -10.708 -5.774 1.221 1.00 65.06 125 HIS A O 1
ATOM 990 N N . ALA A 1 126 ? -10.328 -4.451 -0.557 1.00 64.50 126 ALA A N 1
ATOM 991 C CA . ALA A 1 126 ? -11.739 -4.318 -0.929 1.00 64.50 126 ALA A CA 1
ATOM 992 C C . ALA A 1 126 ? -12.406 -5.675 -1.233 1.00 64.50 126 ALA A C 1
ATOM 994 O O . ALA A 1 126 ? -13.552 -5.911 -0.851 1.00 64.50 126 ALA A O 1
ATOM 995 N N . GLY A 1 127 ? -11.683 -6.597 -1.882 1.00 66.38 127 GLY A N 1
ATOM 996 C CA . GLY A 1 127 ? -12.178 -7.953 -2.133 1.00 66.38 127 GLY A CA 1
ATOM 997 C C . GLY A 1 127 ? -12.383 -8.770 -0.850 1.00 66.38 127 GLY A C 1
ATOM 998 O O . GLY A 1 127 ? -13.387 -9.470 -0.719 1.00 66.38 127 GLY A O 1
ATOM 999 N N . MET A 1 128 ? -11.467 -8.661 0.119 1.00 66.62 128 MET A N 1
ATOM 1000 C CA . MET A 1 128 ? -11.574 -9.373 1.401 1.00 66.62 128 MET A CA 1
ATOM 1001 C C . MET A 1 128 ? -12.757 -8.900 2.252 1.00 66.62 128 MET A C 1
ATOM 1003 O O . MET A 1 128 ? -13.419 -9.733 2.880 1.00 66.62 128 MET A O 1
ATOM 1007 N N . ASP A 1 129 ? -13.043 -7.597 2.259 1.00 67.44 129 ASP A N 1
ATOM 1008 C CA . ASP A 1 129 ? -14.188 -7.039 2.985 1.00 67.44 129 ASP A CA 1
ATOM 1009 C C . ASP A 1 129 ? -15.509 -7.598 2.434 1.00 67.44 129 ASP A C 1
ATOM 1011 O O . ASP A 1 129 ? -16.354 -8.068 3.200 1.00 67.44 129 ASP A O 1
ATOM 1015 N N . GLY A 1 130 ? -15.645 -7.656 1.103 1.00 73.81 130 GLY A N 1
ATOM 1016 C CA . GLY A 1 130 ? -16.816 -8.228 0.434 1.00 73.81 130 GLY A CA 1
ATOM 1017 C C . GLY A 1 130 ? -17.027 -9.713 0.746 1.00 73.81 130 GLY A C 1
ATOM 1018 O O . GLY A 1 130 ? -18.130 -10.116 1.115 1.00 73.81 130 GLY A O 1
ATOM 1019 N N . VAL A 1 131 ? -15.969 -10.530 0.673 1.00 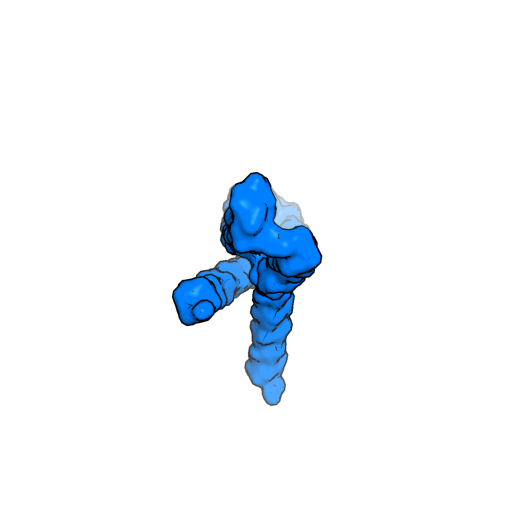75.25 131 VAL A N 1
ATOM 1020 C CA . VAL A 1 131 ? -16.040 -11.970 1.000 1.00 75.25 131 VAL A CA 1
ATOM 1021 C C . VAL A 1 131 ? -16.397 -12.194 2.473 1.00 75.25 131 VAL A C 1
ATOM 1023 O O . VAL A 1 131 ? -17.179 -13.089 2.798 1.00 75.25 131 VAL A O 1
ATOM 1026 N N . THR A 1 132 ? -15.852 -11.376 3.376 1.00 72.38 132 THR A N 1
ATOM 1027 C CA . THR A 1 132 ? -16.132 -11.476 4.815 1.00 72.38 132 THR A CA 1
ATOM 1028 C C . THR A 1 132 ? -17.580 -11.103 5.132 1.00 72.38 132 THR A C 1
ATOM 1030 O O . THR A 1 132 ? -18.234 -11.810 5.900 1.00 72.38 132 THR A O 1
ATOM 1033 N N . ALA A 1 133 ? -18.099 -10.034 4.522 1.00 78.69 133 ALA A N 1
ATOM 1034 C CA . ALA A 1 133 ? -19.495 -9.632 4.663 1.00 78.69 133 ALA A CA 1
ATOM 1035 C C . ALA A 1 133 ? -20.451 -10.695 4.102 1.00 78.69 133 ALA A C 1
ATOM 1037 O O . ALA A 1 133 ? -21.381 -11.102 4.796 1.00 78.69 133 ALA A O 1
ATOM 1038 N N . ALA A 1 134 ? -20.180 -11.208 2.897 1.00 83.69 134 ALA A N 1
ATOM 1039 C CA . ALA A 1 134 ? -20.991 -12.252 2.276 1.00 83.69 134 ALA A CA 1
ATOM 1040 C C . ALA A 1 134 ? -21.058 -13.509 3.152 1.00 83.69 134 ALA A C 1
ATOM 1042 O O . ALA A 1 134 ? -22.140 -14.035 3.395 1.00 83.69 134 ALA A O 1
ATOM 1043 N N . ARG A 1 135 ? -19.920 -13.952 3.701 1.00 83.56 135 ARG A N 1
ATOM 1044 C CA . ARG A 1 135 ? -19.878 -15.105 4.606 1.00 83.56 135 ARG A CA 1
ATOM 1045 C C . ARG A 1 135 ? -20.753 -14.907 5.849 1.00 83.56 135 ARG A C 1
ATOM 1047 O O . ARG A 1 135 ? -21.463 -15.830 6.215 1.00 83.56 135 ARG A O 1
ATOM 1054 N N . ARG A 1 136 ? -20.728 -13.721 6.472 1.00 81.19 136 ARG A N 1
ATOM 1055 C CA . ARG A 1 136 ? -21.589 -13.414 7.632 1.00 81.19 136 ARG A CA 1
ATOM 1056 C C . ARG A 1 136 ? -23.076 -13.442 7.274 1.00 81.19 136 ARG A C 1
ATOM 1058 O O . ARG A 1 136 ? -23.873 -13.890 8.083 1.00 81.19 136 ARG A O 1
ATOM 1065 N N . ILE A 1 137 ? -23.441 -12.975 6.079 1.00 88.62 137 ILE A N 1
ATOM 1066 C CA . ILE A 1 137 ? -24.826 -13.022 5.589 1.00 88.62 137 ILE A CA 1
ATOM 1067 C C . ILE A 1 137 ? -25.269 -14.479 5.388 1.00 88.62 137 ILE A C 1
ATOM 1069 O O . ILE A 1 137 ? -26.323 -14.864 5.879 1.00 88.62 137 ILE A O 1
ATOM 1073 N N . PHE A 1 138 ? -24.442 -15.302 4.737 1.00 91.06 138 PHE A N 1
ATOM 1074 C CA . PHE A 1 138 ? -24.732 -16.724 4.506 1.00 91.06 138 PHE A CA 1
ATOM 1075 C C . PHE A 1 138 ? -24.687 -17.600 5.766 1.00 91.06 138 PHE A C 1
ATOM 1077 O O . PHE A 1 138 ? -25.177 -18.716 5.728 1.00 91.06 138 PHE A O 1
ATOM 1084 N N . GLU A 1 139 ? -24.100 -17.138 6.872 1.00 90.31 139 GLU A N 1
ATOM 1085 C CA . GLU A 1 139 ? -24.191 -17.838 8.164 1.00 90.31 139 GLU A CA 1
ATOM 1086 C C . GLU A 1 139 ? -25.579 -17.672 8.821 1.00 90.31 139 GLU A C 1
ATOM 1088 O O . GLU A 1 139 ? -25.899 -18.420 9.743 1.00 90.31 139 GLU A O 1
ATOM 1093 N N . ILE A 1 140 ? -26.389 -16.702 8.374 1.00 89.31 140 ILE A N 1
ATOM 1094 C CA . ILE A 1 140 ? -27.711 -16.372 8.941 1.00 89.31 140 ILE A CA 1
ATOM 1095 C C . ILE A 1 140 ? -28.867 -16.793 8.006 1.00 89.31 140 ILE A C 1
ATOM 1097 O O . ILE A 1 140 ? -29.990 -16.964 8.481 1.00 89.31 140 ILE A O 1
ATOM 1101 N N . LEU A 1 141 ? -28.604 -16.943 6.702 1.00 85.38 141 LEU A N 1
ATOM 1102 C CA . LEU A 1 141 ? -29.546 -17.457 5.692 1.00 85.38 141 LEU A CA 1
ATOM 1103 C C . LEU A 1 141 ? -29.556 -18.989 5.661 1.00 85.38 141 LEU A C 1
ATOM 1105 O O . LEU A 1 141 ? -30.664 -19.547 5.507 1.00 85.38 141 LEU A O 1
#

Sequence (141 aa):
MVLIGKGAEAVTRRQYLTLSRLSAHFLDTLQGLTTLKLLGRSKDYADTIAEVSDRYRRATLGVLRLTFLSAFALELLATISTAIVAVEVGLRLLYAKMAFQSAFFVLILAPEFYLPFRLLGLRFHAGMDGVTAARRIFEIL

Secondary structure (DSSP, 8-state):
-HHHHHHHHHHHHHHHHHHHHHHHHHHHHHHHHHHHHHTT-TTTTHHHHHHHHHHHHHHHHHHHHHHHHHHHHHHHHHHHHHHHHHHHHHHHHHTT-S-HHHHHHHHHHHHHHHHHHHHHHHHHHHHHHHHHHHHHHHTT-

Radius of gyration: 24.65 Å; chains: 1; bounding box: 55×28×73 Å

pLDDT: mean 84.43, std 12.45, range [40.22, 98.38]

Foldseek 3Di:
DVVCQPVVLVVLVVLVVQLVVLVVVLVVVVVCCVVCVVVVNNVVCVVVNVVSVVSNVVSVVVNVVVLVVQLVVLVVVLVVQLVVLLVVLVVCVVVVVDDPVVSVVCNVCSSVVSVVSNVCSVVVVVVSVVVVVVVVVVVVD